Protein AF-A0A7C3I4Q6-F1 (afdb_monomer_lite)

Structure (mmCIF, N/CA/C/O backbone):
data_AF-A0A7C3I4Q6-F1
#
_entry.id   AF-A0A7C3I4Q6-F1
#
loop_
_atom_site.group_PDB
_atom_site.id
_atom_site.type_symbol
_atom_site.label_atom_id
_atom_site.label_alt_id
_atom_site.label_comp_id
_atom_site.label_asym_id
_atom_site.label_entity_id
_atom_site.label_seq_id
_atom_site.pdbx_PDB_ins_code
_atom_site.Cartn_x
_atom_site.Cartn_y
_atom_site.Cartn_z
_atom_site.occupancy
_atom_site.B_iso_or_equiv
_atom_site.auth_seq_id
_atom_site.auth_comp_id
_atom_site.auth_asym_id
_atom_site.auth_atom_id
_atom_site.pdbx_PDB_model_num
ATOM 1 N N . MET A 1 1 ? 21.637 6.374 0.692 1.00 53.19 1 MET A N 1
ATOM 2 C CA . MET A 1 1 ? 21.088 5.065 1.107 1.00 53.19 1 MET A CA 1
ATOM 3 C C . MET A 1 1 ? 21.308 4.094 -0.036 1.00 53.19 1 MET A C 1
ATOM 5 O O . MET A 1 1 ? 20.921 4.425 -1.148 1.00 53.19 1 MET A O 1
ATOM 9 N N . VAL A 1 2 ? 21.976 2.970 0.220 1.00 73.06 2 VAL A N 1
ATOM 10 C CA . VAL A 1 2 ? 22.153 1.880 -0.754 1.00 73.06 2 VAL A CA 1
ATOM 11 C C . VAL A 1 2 ? 20.899 1.008 -0.700 1.00 73.06 2 VAL A C 1
ATOM 13 O O . VAL A 1 2 ? 20.390 0.753 0.394 1.00 73.06 2 VAL A O 1
ATOM 16 N N . LEU A 1 3 ? 20.356 0.619 -1.853 1.00 72.69 3 LEU A N 1
ATOM 17 C CA . LEU A 1 3 ? 19.207 -0.282 -1.891 1.00 72.69 3 LEU A CA 1
ATOM 18 C C . LEU A 1 3 ? 19.670 -1.702 -1.532 1.00 72.69 3 LEU A C 1
ATOM 20 O O . LEU A 1 3 ? 20.772 -2.095 -1.902 1.00 72.69 3 LEU A O 1
ATOM 24 N N . PRO A 1 4 ? 18.854 -2.500 -0.828 1.00 87.88 4 PRO A N 1
ATOM 25 C CA . PRO A 1 4 ? 19.130 -3.923 -0.683 1.00 87.88 4 PRO A CA 1
ATOM 26 C C . PRO A 1 4 ? 19.320 -4.573 -2.061 1.00 87.88 4 PRO A C 1
ATOM 28 O O . PRO A 1 4 ? 18.541 -4.309 -2.975 1.00 87.88 4 PRO A O 1
ATOM 31 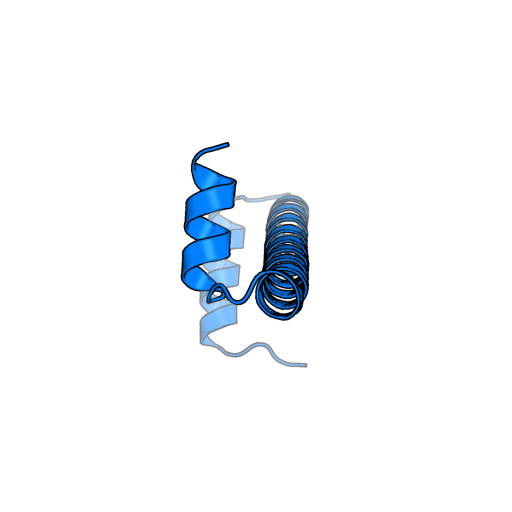N N . THR A 1 5 ? 20.301 -5.464 -2.199 1.00 81.38 5 THR A N 1
ATOM 32 C CA . THR A 1 5 ? 20.668 -6.110 -3.478 1.00 81.38 5 THR A CA 1
ATOM 33 C C . THR A 1 5 ? 19.496 -6.810 -4.174 1.00 81.38 5 THR A C 1
ATOM 35 O O . THR A 1 5 ? 19.423 -6.860 -5.400 1.00 81.38 5 THR A O 1
ATOM 38 N N . THR A 1 6 ? 18.529 -7.320 -3.409 1.00 84.12 6 THR A N 1
ATOM 39 C CA . THR A 1 6 ? 17.281 -7.885 -3.943 1.00 84.12 6 THR A CA 1
ATOM 40 C C . THR A 1 6 ? 16.429 -6.834 -4.659 1.00 84.12 6 THR A C 1
ATOM 42 O O . THR A 1 6 ? 15.914 -7.091 -5.742 1.00 84.12 6 THR A O 1
ATOM 45 N N . LEU A 1 7 ? 16.304 -5.638 -4.079 1.00 86.19 7 LEU A N 1
ATOM 46 C CA . LEU A 1 7 ? 15.558 -4.528 -4.672 1.00 86.19 7 LEU A CA 1
ATOM 47 C C . LEU A 1 7 ? 16.264 -3.966 -5.906 1.00 86.19 7 LEU A C 1
ATOM 49 O O . LEU A 1 7 ? 15.591 -3.534 -6.835 1.00 86.19 7 LEU A O 1
ATOM 53 N N . GLU A 1 8 ? 17.597 -3.994 -5.939 1.00 87.75 8 GLU A N 1
ATOM 54 C CA . GLU A 1 8 ? 18.369 -3.578 -7.113 1.00 87.75 8 GLU A CA 1
ATOM 55 C C . GLU A 1 8 ? 18.075 -4.471 -8.322 1.00 87.75 8 GLU A C 1
ATOM 57 O O . GLU A 1 8 ? 17.741 -3.953 -9.386 1.00 87.75 8 GLU A O 1
ATOM 62 N N . LYS A 1 9 ? 18.083 -5.799 -8.141 1.00 90.19 9 LYS A N 1
ATOM 63 C CA . LYS A 1 9 ? 17.759 -6.760 -9.210 1.00 90.19 9 LYS A CA 1
ATOM 64 C C . LYS A 1 9 ? 16.331 -6.609 -9.730 1.00 90.19 9 LYS A C 1
ATOM 66 O O . LYS A 1 9 ? 16.097 -6.652 -10.935 1.00 90.19 9 LYS A O 1
ATOM 71 N N . GLU A 1 10 ? 15.368 -6.419 -8.833 1.00 90.88 10 GLU A N 1
ATOM 72 C CA . GLU A 1 10 ? 13.972 -6.190 -9.224 1.00 90.88 10 GLU A CA 1
ATOM 73 C C . GLU A 1 10 ? 13.800 -4.848 -9.948 1.00 90.88 10 GLU A C 1
ATOM 75 O O . GLU A 1 10 ? 13.060 -4.749 -10.927 1.00 90.88 10 GLU A O 1
ATOM 80 N N . LEU A 1 11 ? 14.539 -3.817 -9.529 1.00 90.25 11 LEU A N 1
ATOM 81 C CA . LEU A 1 11 ? 14.544 -2.525 -10.202 1.00 90.25 11 LEU A CA 1
ATOM 82 C C . LEU A 1 11 ? 15.175 -2.605 -11.597 1.00 90.25 11 LEU A C 1
ATOM 84 O O . LEU A 1 11 ? 14.692 -1.944 -12.512 1.00 90.25 11 LEU A O 1
ATOM 88 N N . GLU A 1 12 ? 16.233 -3.393 -11.783 1.00 91.56 12 GLU A N 1
ATOM 89 C CA . GLU A 1 12 ? 16.829 -3.649 -13.099 1.00 91.56 12 GLU A CA 1
ATOM 90 C C . GLU A 1 12 ? 15.858 -4.367 -14.034 1.00 91.56 12 GLU A C 1
ATOM 92 O O . GLU A 1 12 ? 15.600 -3.868 -15.127 1.00 91.56 12 GLU A O 1
ATOM 97 N N . ARG A 1 13 ? 15.205 -5.438 -13.569 1.00 92.62 13 ARG A N 1
ATOM 98 C CA . ARG A 1 13 ? 14.139 -6.118 -14.328 1.00 92.62 13 ARG A CA 1
ATOM 99 C C . ARG A 1 13 ? 13.017 -5.160 -14.719 1.00 92.62 13 ARG A C 1
ATOM 101 O O . ARG A 1 13 ? 12.523 -5.188 -15.843 1.00 92.62 13 ARG A O 1
ATOM 108 N N . PHE A 1 14 ? 12.628 -4.275 -13.803 1.00 92.31 14 PHE A N 1
ATOM 109 C CA . PHE A 1 14 ? 11.618 -3.257 -14.071 1.00 92.31 14 PHE A CA 1
ATOM 110 C C . PHE A 1 14 ? 12.092 -2.239 -15.122 1.00 92.31 14 PHE A C 1
ATOM 112 O O . PHE A 1 14 ? 11.332 -1.861 -16.012 1.00 92.31 14 PHE A O 1
ATOM 119 N N . LYS A 1 15 ? 13.354 -1.801 -15.060 1.00 93.81 15 LYS A N 1
ATOM 120 C CA . LYS A 1 15 ? 13.948 -0.911 -16.070 1.00 93.81 15 LYS A CA 1
ATOM 121 C C . LYS A 1 15 ? 13.944 -1.553 -17.454 1.00 93.81 15 LYS A C 1
ATOM 123 O O . LYS A 1 15 ? 13.573 -0.884 -18.414 1.00 93.81 15 LYS A O 1
ATOM 128 N N . GLU A 1 16 ? 14.323 -2.824 -17.548 1.00 93.88 16 GLU A N 1
ATOM 129 C CA . GLU A 1 16 ? 14.339 -3.576 -18.806 1.00 93.88 16 GLU A CA 1
ATOM 130 C C . GLU A 1 16 ? 12.929 -3.759 -19.380 1.00 93.88 16 GLU A C 1
ATOM 132 O O . GLU A 1 16 ? 12.716 -3.524 -20.567 1.00 93.88 16 GLU A O 1
ATOM 137 N N . ALA A 1 17 ? 11.948 -4.097 -18.538 1.00 93.12 17 ALA A N 1
ATOM 138 C CA . ALA A 1 17 ? 10.573 -4.350 -18.969 1.00 93.12 17 ALA A CA 1
ATOM 139 C C . ALA A 1 17 ? 9.849 -3.102 -19.506 1.00 93.12 17 ALA A C 1
ATOM 141 O O . ALA A 1 17 ? 9.038 -3.205 -20.424 1.00 93.12 17 ALA A O 1
ATOM 142 N N . TYR A 1 18 ? 10.112 -1.926 -18.927 1.00 90.81 18 TYR A N 1
ATOM 143 C CA . TYR A 1 18 ? 9.403 -0.684 -19.268 1.00 90.81 18 TYR A CA 1
ATOM 144 C C . TYR A 1 18 ? 10.235 0.298 -20.102 1.00 90.81 18 TYR A C 1
ATOM 146 O O . TYR A 1 18 ? 9.693 1.289 -20.594 1.00 90.81 18 TYR A O 1
ATOM 154 N N . GLY A 1 19 ? 11.535 0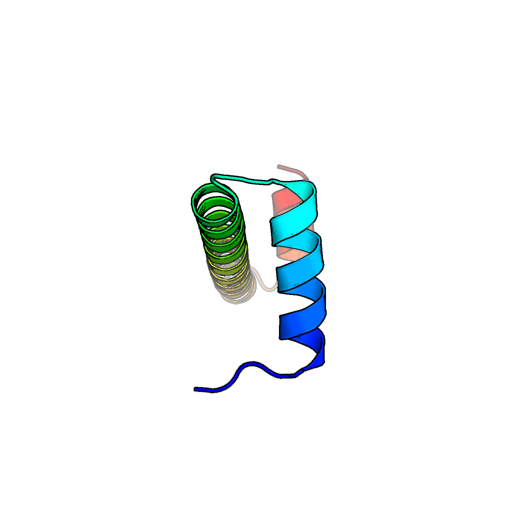.040 -20.268 1.00 91.25 19 GLY A N 1
ATOM 155 C CA . GLY A 1 19 ? 12.424 0.817 -21.123 1.00 91.25 19 GLY A CA 1
ATOM 156 C C . GLY A 1 19 ? 12.526 2.305 -20.743 1.00 91.25 19 GLY A C 1
ATOM 157 O O . GLY A 1 19 ? 12.347 2.693 -19.579 1.00 91.25 19 GLY A O 1
ATOM 158 N N . PRO A 1 20 ? 12.845 3.183 -21.713 1.00 89.81 20 PRO A N 1
ATOM 159 C CA . PRO A 1 20 ? 12.918 4.623 -21.490 1.00 89.81 20 PRO A CA 1
ATOM 160 C C . PRO A 1 20 ? 11.582 5.172 -20.967 1.00 89.81 20 PRO A C 1
ATOM 162 O O . PRO A 1 20 ? 10.559 5.109 -21.638 1.00 89.81 20 PRO A O 1
ATOM 165 N N . GLY A 1 21 ? 11.589 5.731 -19.754 1.00 88.62 21 GLY A N 1
ATOM 166 C CA . GLY A 1 21 ? 10.372 6.213 -19.087 1.00 88.62 21 GLY A CA 1
ATOM 167 C C . GLY A 1 21 ? 9.890 5.351 -17.917 1.00 88.62 21 GLY A C 1
ATOM 168 O O . GLY A 1 21 ? 8.960 5.769 -17.224 1.00 88.62 21 GLY A O 1
ATOM 169 N N . TRP A 1 22 ? 10.566 4.232 -17.616 1.00 93.88 22 TRP A N 1
ATOM 170 C CA . TRP A 1 22 ? 10.297 3.384 -16.442 1.00 93.88 22 TRP A CA 1
ATOM 171 C C . TRP A 1 22 ? 10.139 4.190 -15.141 1.00 93.88 22 TRP A C 1
ATOM 173 O O . TRP A 1 22 ? 9.296 3.874 -14.307 1.00 93.88 22 TRP A O 1
ATOM 183 N N . TYR A 1 23 ? 10.892 5.283 -14.979 1.00 91.94 23 TYR A N 1
ATOM 184 C CA . TYR A 1 23 ? 10.849 6.123 -13.781 1.00 91.94 23 TYR A CA 1
ATOM 185 C C . TYR A 1 23 ? 9.480 6.785 -13.559 1.00 91.94 23 TYR A C 1
ATOM 187 O O . TYR A 1 23 ? 9.034 6.902 -12.417 1.00 91.94 23 TYR A O 1
ATOM 195 N N . LYS A 1 24 ? 8.789 7.205 -14.633 1.00 92.69 24 LYS A N 1
ATOM 196 C CA . LYS A 1 24 ? 7.437 7.779 -14.533 1.00 92.69 24 LYS A CA 1
ATOM 197 C C . LYS A 1 24 ? 6.465 6.707 -14.068 1.00 92.69 24 LYS A C 1
ATOM 199 O O . LYS A 1 24 ? 5.713 6.936 -13.126 1.00 92.69 24 LYS A O 1
ATOM 204 N N . ARG A 1 25 ? 6.558 5.519 -14.670 1.00 91.06 25 ARG A N 1
ATOM 205 C CA . ARG A 1 25 ? 5.704 4.379 -14.340 1.00 91.06 25 ARG A CA 1
ATOM 206 C C . ARG A 1 25 ? 5.907 3.907 -12.904 1.00 91.06 25 ARG A C 1
ATOM 208 O O . ARG A 1 25 ? 4.935 3.706 -12.184 1.00 91.06 25 ARG A O 1
ATOM 215 N N . LEU A 1 26 ? 7.157 3.802 -12.457 1.00 92.94 26 LEU A N 1
ATOM 216 C CA . LEU A 1 26 ? 7.470 3.455 -11.074 1.00 92.94 26 LEU A CA 1
ATOM 217 C C . LEU A 1 26 ? 6.898 4.493 -10.103 1.00 92.94 26 LEU A C 1
ATOM 219 O O . LEU A 1 26 ? 6.302 4.135 -9.092 1.00 92.94 26 LEU A O 1
ATOM 223 N N . ARG A 1 27 ? 7.033 5.786 -10.420 1.00 92.69 27 ARG A N 1
ATOM 224 C CA . ARG A 1 27 ? 6.489 6.865 -9.589 1.00 92.69 27 ARG A CA 1
ATOM 225 C C . ARG A 1 27 ? 4.964 6.813 -9.493 1.00 92.69 27 ARG A C 1
ATOM 227 O O . ARG A 1 27 ? 4.428 7.063 -8.417 1.00 92.69 27 ARG A O 1
ATOM 234 N N . GLU A 1 28 ? 4.276 6.503 -10.588 1.00 93.75 28 GLU A N 1
ATOM 235 C CA . GLU A 1 28 ? 2.825 6.288 -10.590 1.00 93.75 28 GLU A CA 1
ATOM 236 C C . GLU A 1 28 ? 2.442 5.116 -9.688 1.00 93.75 28 GLU A C 1
ATOM 238 O O . GLU A 1 28 ? 1.613 5.291 -8.801 1.00 93.75 28 GLU A O 1
ATOM 243 N N . ILE A 1 29 ? 3.103 3.964 -9.841 1.00 91.06 29 ILE A N 1
ATOM 244 C CA . ILE A 1 29 ? 2.848 2.772 -9.017 1.00 91.06 29 ILE A CA 1
ATOM 245 C C . ILE A 1 29 ? 3.051 3.084 -7.532 1.00 91.06 29 ILE A C 1
ATOM 247 O O . ILE A 1 29 ? 2.178 2.801 -6.717 1.00 91.06 29 ILE A O 1
ATOM 251 N N . LEU A 1 30 ? 4.166 3.726 -7.175 1.00 91.06 30 LEU A N 1
ATOM 252 C CA . LEU A 1 30 ? 4.450 4.102 -5.789 1.00 91.06 30 LEU A CA 1
ATOM 253 C C . LEU A 1 30 ? 3.421 5.091 -5.233 1.00 91.06 30 LEU A C 1
ATOM 255 O O . LEU A 1 30 ? 3.046 5.001 -4.065 1.00 91.06 30 LEU A O 1
ATOM 259 N N . ARG A 1 31 ? 2.946 6.034 -6.055 1.00 93.69 31 ARG A N 1
ATOM 260 C CA . ARG A 1 31 ? 1.899 6.981 -5.654 1.00 93.69 31 ARG A CA 1
ATOM 261 C C . ARG A 1 31 ? 0.572 6.267 -5.410 1.00 93.69 31 ARG A C 1
ATOM 263 O O . ARG A 1 31 ? -0.084 6.571 -4.418 1.00 93.69 31 ARG A O 1
ATOM 270 N N . GLU A 1 32 ? 0.179 5.349 -6.284 1.00 93.62 32 GLU A N 1
ATOM 271 C CA . GLU A 1 32 ? -1.055 4.580 -6.110 1.00 93.62 32 GLU A CA 1
ATOM 272 C C . GLU A 1 32 ? -0.978 3.661 -4.889 1.00 93.62 32 GLU A C 1
ATOM 274 O O . GLU A 1 32 ? -1.921 3.607 -4.104 1.00 93.6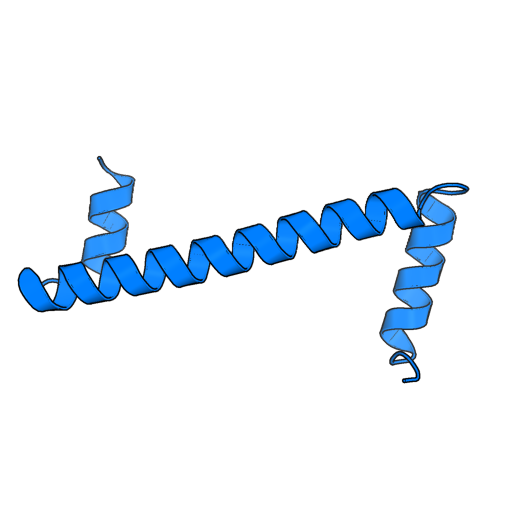2 32 GLU A O 1
ATOM 279 N N . GLU A 1 33 ? 0.169 3.033 -4.646 1.00 91.81 33 GLU A N 1
ATOM 280 C CA . GLU A 1 33 ? 0.384 2.218 -3.451 1.00 91.81 33 GLU A CA 1
ATOM 281 C C . GLU A 1 33 ? 0.318 3.058 -2.166 1.00 91.81 33 GLU A C 1
ATOM 283 O O . GLU A 1 33 ? -0.331 2.677 -1.190 1.00 91.81 33 GLU A O 1
ATOM 288 N N . ALA A 1 34 ? 0.915 4.253 -2.168 1.00 89.38 34 ALA A N 1
ATOM 289 C CA . ALA A 1 34 ? 0.818 5.178 -1.043 1.00 89.38 34 ALA A CA 1
ATOM 290 C C . ALA A 1 34 ? -0.632 5.625 -0.784 1.00 89.38 34 ALA A C 1
ATOM 292 O O . ALA A 1 34 ? -1.065 5.675 0.368 1.00 89.38 34 ALA A O 1
ATOM 293 N N . LYS A 1 35 ? -1.402 5.909 -1.844 1.00 92.38 35 LYS A N 1
ATOM 294 C CA . LYS A 1 35 ? -2.831 6.234 -1.731 1.00 92.38 35 LYS A CA 1
ATOM 295 C C . LYS A 1 35 ? -3.632 5.067 -1.160 1.00 92.38 35 LYS A C 1
ATOM 297 O O . LYS A 1 35 ? -4.423 5.290 -0.252 1.00 92.38 35 LYS A O 1
ATOM 302 N N . ARG A 1 36 ? -3.409 3.840 -1.644 1.00 91.06 36 ARG A N 1
ATOM 303 C CA . ARG A 1 36 ? -4.072 2.626 -1.134 1.00 91.06 36 ARG A CA 1
ATOM 304 C C . ARG A 1 36 ? -3.806 2.425 0.351 1.00 91.06 36 ARG A C 1
ATOM 306 O O . ARG A 1 36 ? -4.744 2.214 1.110 1.00 91.06 36 ARG A O 1
ATOM 313 N N . LYS A 1 37 ? -2.550 2.571 0.783 1.00 90.75 37 LYS A N 1
ATOM 314 C CA . LYS A 1 37 ? -2.188 2.487 2.205 1.00 90.75 37 LYS A CA 1
ATOM 315 C C . LYS A 1 37 ? -2.860 3.572 3.040 1.00 90.75 37 LYS A C 1
ATOM 317 O O . LYS A 1 37 ? -3.370 3.272 4.113 1.00 90.75 37 LYS A O 1
ATOM 322 N N . LYS A 1 38 ? -2.903 4.814 2.548 1.00 91.31 38 LYS A N 1
ATOM 323 C CA . LYS A 1 38 ? -3.610 5.912 3.225 1.00 91.31 38 LYS A CA 1
ATOM 324 C C . LYS A 1 38 ? -5.105 5.615 3.362 1.00 91.31 38 LYS A C 1
ATOM 326 O O . LYS A 1 38 ? -5.633 5.721 4.460 1.00 91.31 38 LYS A O 1
ATOM 331 N N . ALA A 1 39 ? -5.750 5.174 2.284 1.00 88.31 39 ALA A N 1
ATOM 332 C CA . ALA A 1 39 ? -7.163 4.810 2.289 1.00 88.31 39 ALA A CA 1
ATOM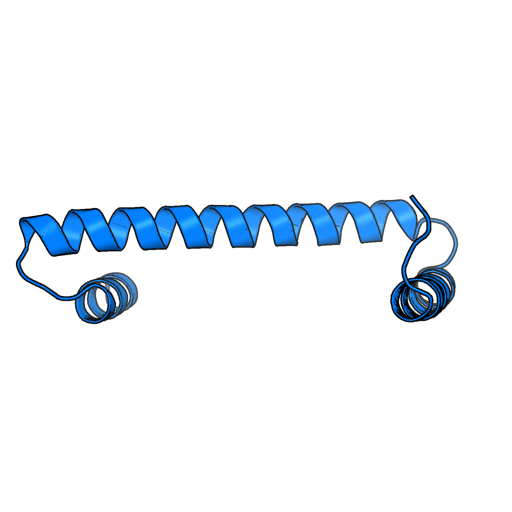 333 C C . ALA A 1 39 ? -7.459 3.651 3.255 1.00 88.31 39 ALA A C 1
ATOM 335 O O . ALA A 1 39 ? -8.437 3.704 3.991 1.00 88.31 39 ALA A O 1
ATOM 336 N N . ALA A 1 40 ? -6.591 2.635 3.314 1.00 87.81 40 ALA A N 1
ATOM 337 C CA . ALA A 1 40 ? -6.725 1.534 4.266 1.00 87.81 40 ALA A CA 1
ATOM 338 C C . ALA A 1 40 ? -6.622 2.007 5.728 1.00 87.81 40 ALA A C 1
ATOM 340 O O . ALA A 1 40 ? -7.398 1.567 6.573 1.00 87.81 40 ALA A O 1
ATOM 341 N N . LEU A 1 41 ? -5.701 2.932 6.026 1.00 92.00 41 LEU A N 1
ATOM 342 C CA . LEU A 1 41 ? -5.578 3.524 7.363 1.00 92.00 41 LEU A CA 1
ATOM 343 C C . LEU A 1 41 ? -6.818 4.343 7.741 1.00 92.00 41 LEU A C 1
ATOM 345 O O . LEU A 1 41 ? -7.311 4.214 8.859 1.00 92.00 41 LEU A O 1
ATOM 349 N N . GLU A 1 42 ? -7.333 5.148 6.812 1.00 91.31 42 GLU A N 1
ATOM 350 C CA . GLU A 1 42 ? -8.548 5.945 7.014 1.00 91.31 42 GLU A CA 1
ATOM 351 C C . GLU A 1 42 ? -9.778 5.048 7.217 1.00 91.31 42 GLU A C 1
ATOM 353 O O . GLU A 1 42 ? -10.569 5.288 8.128 1.00 91.31 42 GLU A O 1
ATOM 358 N N . ALA A 1 43 ? -9.907 3.970 6.437 1.00 87.00 43 ALA A N 1
ATOM 359 C CA . ALA A 1 43 ? -10.972 2.983 6.599 1.00 87.00 43 ALA A CA 1
ATOM 360 C C . ALA A 1 43 ? -10.896 2.275 7.962 1.00 87.00 43 ALA A C 1
ATOM 362 O O . ALA A 1 43 ? -11.908 2.146 8.646 1.00 87.00 43 ALA A O 1
ATOM 363 N N . ALA A 1 44 ? -9.698 1.878 8.402 1.00 87.56 44 ALA A N 1
ATOM 364 C CA . ALA A 1 44 ? -9.499 1.274 9.719 1.00 87.56 44 ALA A CA 1
ATOM 365 C C . ALA A 1 44 ? -9.777 2.261 10.869 1.00 87.56 44 ALA A C 1
ATOM 367 O O . ALA A 1 44 ? -10.269 1.883 11.930 1.00 87.56 44 ALA A O 1
ATOM 368 N N . GLU A 1 45 ? -9.458 3.546 10.700 1.00 91.38 45 GLU A N 1
ATOM 369 C CA . GLU A 1 45 ? -9.816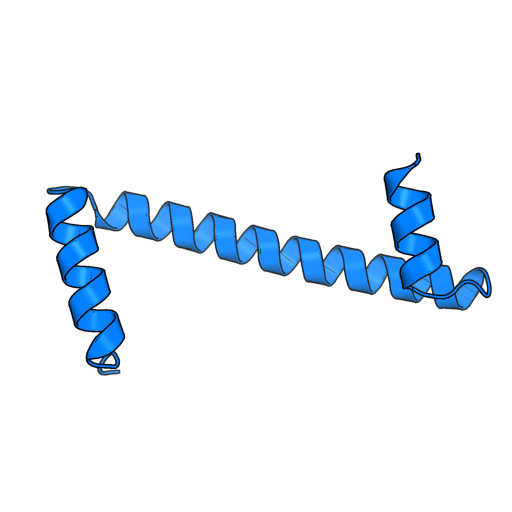 4.576 11.678 1.00 91.38 45 GLU A CA 1
ATOM 370 C C . GLU A 1 45 ? -11.331 4.796 11.748 1.00 91.38 45 GLU A C 1
ATOM 372 O O . GLU A 1 45 ? -11.891 4.875 12.844 1.00 91.38 45 GLU A O 1
ATOM 377 N N . LEU A 1 46 ? -12.008 4.840 10.600 1.00 88.38 46 LEU A N 1
ATOM 378 C CA . LEU A 1 46 ? -13.462 4.932 10.539 1.00 88.38 46 LEU A CA 1
ATOM 379 C C . LEU A 1 46 ? -14.123 3.724 11.217 1.00 88.38 46 LEU A C 1
ATOM 381 O O . LEU A 1 46 ? -15.003 3.908 12.059 1.00 88.38 46 LEU A O 1
ATOM 385 N N . ALA A 1 47 ? -13.657 2.509 10.914 1.00 86.56 47 ALA A N 1
ATOM 386 C CA . ALA A 1 47 ? -14.171 1.280 11.511 1.00 86.56 47 ALA A CA 1
ATOM 387 C C . ALA A 1 47 ? -14.048 1.290 13.041 1.00 86.56 47 ALA A C 1
ATOM 389 O O . ALA A 1 47 ? -15.015 0.989 13.740 1.00 86.56 47 ALA A O 1
ATOM 390 N N . ARG A 1 48 ? -12.906 1.747 13.569 1.00 87.88 48 ARG A N 1
ATOM 391 C CA . ARG A 1 48 ? -12.685 1.928 15.013 1.00 87.88 48 ARG A CA 1
ATOM 392 C C . ARG A 1 48 ? -13.660 2.907 15.655 1.00 87.88 48 ARG A C 1
ATOM 394 O O . ARG A 1 48 ? -14.204 2.623 16.719 1.00 87.88 48 ARG A O 1
ATOM 401 N N . ARG A 1 49 ? -13.908 4.055 15.019 1.00 89.75 49 ARG A N 1
ATOM 402 C CA . ARG A 1 49 ? -14.849 5.066 15.535 1.00 89.75 49 ARG A CA 1
ATOM 403 C C . ARG A 1 49 ? -16.288 4.549 15.561 1.00 89.75 49 ARG A C 1
ATOM 405 O O . ARG A 1 49 ? -17.017 4.804 16.518 1.00 89.75 49 ARG A O 1
ATOM 412 N N . ILE A 1 50 ? -16.692 3.807 14.532 1.00 87.06 50 ILE A N 1
ATOM 413 C CA . ILE A 1 50 ? -18.021 3.191 14.479 1.00 87.06 50 ILE A CA 1
ATOM 414 C C . ILE A 1 50 ? -18.119 2.082 15.528 1.00 87.06 50 ILE A C 1
ATOM 416 O O . ILE A 1 50 ? -19.085 2.050 16.281 1.00 87.06 50 ILE A O 1
ATOM 420 N N . SER A 1 51 ? -17.109 1.219 15.644 1.00 87.44 51 SER A N 1
ATOM 421 C CA . SER A 1 51 ? -17.052 0.162 16.661 1.00 87.44 51 SER A CA 1
ATOM 422 C C . SER A 1 51 ? -17.221 0.734 18.075 1.00 87.44 51 SER A C 1
ATOM 424 O O . SER A 1 51 ? -18.094 0.297 18.826 1.00 87.44 51 SER A O 1
ATOM 426 N N . ALA A 1 52 ? -16.497 1.813 18.391 1.00 86.12 52 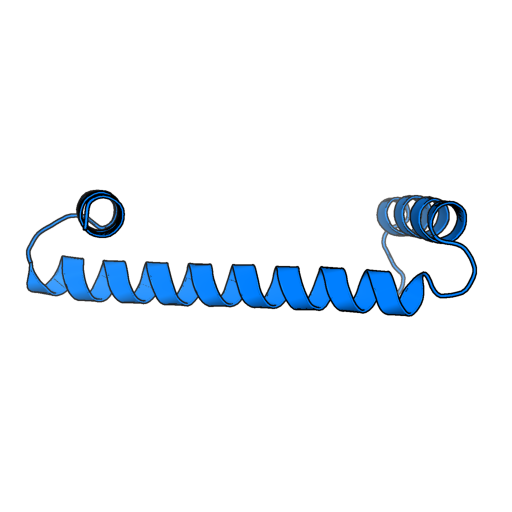ALA A N 1
ATOM 427 C CA . ALA A 1 52 ? -16.573 2.490 19.684 1.00 86.12 52 ALA A CA 1
ATOM 428 C C . ALA A 1 52 ? -17.959 3.077 20.019 1.00 86.12 52 ALA A C 1
ATOM 430 O O . ALA A 1 52 ? -18.272 3.263 21.192 1.00 86.12 52 ALA A O 1
ATOM 431 N N . THR A 1 53 ? -18.782 3.390 19.014 1.00 89.25 53 THR A N 1
ATOM 432 C CA . THR A 1 53 ? -20.104 4.015 19.206 1.00 89.25 53 THR A CA 1
ATOM 433 C C . THR A 1 53 ? -21.272 3.043 19.038 1.00 89.25 53 THR A C 1
ATOM 435 O O . THR A 1 53 ? -22.339 3.279 19.596 1.00 89.25 53 THR A O 1
ATOM 438 N N . SER A 1 54 ? -21.080 1.949 18.299 1.00 83.88 54 SER A N 1
ATOM 439 C CA . SER A 1 54 ? -22.125 0.971 17.962 1.00 83.88 54 SER A CA 1
ATOM 440 C C . SER A 1 54 ? -22.076 -0.311 18.794 1.00 83.88 54 SER A C 1
ATOM 442 O O . SER A 1 54 ? -23.033 -1.080 18.767 1.00 83.88 54 SER A O 1
ATOM 444 N N . GLY A 1 55 ? -20.978 -0.566 19.517 1.00 83.56 55 GLY A N 1
ATOM 445 C CA . GLY A 1 55 ? -20.762 -1.828 20.233 1.00 83.56 55 GLY A CA 1
ATOM 446 C C . GLY A 1 55 ? -20.439 -3.017 19.319 1.00 83.56 55 GLY A C 1
ATOM 447 O O . GLY A 1 55 ? -20.297 -4.133 19.812 1.00 83.56 55 GLY A O 1
ATOM 448 N N . LEU A 1 56 ? -20.311 -2.785 18.007 1.00 85.38 56 LEU A N 1
ATOM 449 C CA . LEU A 1 56 ? -19.867 -3.771 17.022 1.00 85.38 56 LEU A CA 1
ATOM 450 C C . LEU A 1 56 ? -18.345 -3.906 17.042 1.00 85.38 56 LEU A C 1
ATOM 452 O O . LEU A 1 56 ? -17.632 -2.957 17.364 1.00 85.38 56 LEU A O 1
ATOM 456 N N . THR A 1 57 ? -17.828 -5.057 16.632 1.00 86.38 57 THR A N 1
ATOM 457 C CA . THR A 1 57 ? -16.395 -5.242 16.366 1.00 86.38 57 THR A CA 1
ATOM 458 C C . THR A 1 57 ? -15.982 -4.574 15.049 1.00 86.38 57 THR A C 1
ATOM 460 O O . THR A 1 57 ? -16.807 -4.364 14.159 1.00 86.38 57 THR A O 1
ATOM 463 N N . GLU A 1 58 ? -14.694 -4.246 14.883 1.00 80.12 58 GLU A N 1
ATOM 464 C CA . GLU A 1 58 ? -14.182 -3.655 13.630 1.00 80.12 58 GLU A CA 1
ATOM 465 C C . GLU A 1 58 ? -14.529 -4.508 12.396 1.00 80.12 58 GLU A C 1
ATOM 467 O O . GLU A 1 58 ? -14.904 -3.967 11.357 1.00 80.12 58 GLU A O 1
ATOM 472 N N . GLU A 1 59 ? -14.466 -5.838 12.514 1.00 83.50 59 GLU A N 1
ATOM 473 C CA . GLU A 1 59 ? -14.778 -6.763 11.419 1.00 83.50 59 GLU A CA 1
ATOM 474 C C . GLU A 1 59 ? -16.268 -6.730 11.033 1.00 83.50 59 GLU A C 1
ATOM 476 O O . GLU A 1 59 ? -16.612 -6.756 9.850 1.00 83.50 59 GLU A O 1
ATOM 481 N N . GLU A 1 60 ? -17.167 -6.611 12.012 1.00 84.75 60 GLU A N 1
ATOM 482 C CA . GLU A 1 60 ? -18.607 -6.460 11.768 1.00 84.75 60 GLU A CA 1
ATOM 483 C C . GLU A 1 60 ? -18.937 -5.119 11.110 1.00 84.75 60 GLU A C 1
ATOM 485 O O . GLU A 1 60 ? -19.795 -5.058 10.223 1.00 84.75 60 GLU A O 1
ATOM 490 N N . VAL A 1 61 ? -18.224 -4.053 11.486 1.00 84.06 61 VAL A N 1
ATOM 491 C CA . VAL A 1 61 ? -18.349 -2.747 10.832 1.00 84.06 61 VAL A CA 1
ATOM 492 C C . VAL A 1 61 ? -17.924 -2.837 9.368 1.00 84.06 61 VAL A C 1
ATOM 494 O O . VAL A 1 61 ? -18.678 -2.400 8.499 1.00 84.06 61 VAL A O 1
ATOM 497 N N . PHE A 1 62 ? -16.775 -3.453 9.072 1.00 83.69 62 PHE A N 1
ATOM 498 C CA . PHE A 1 62 ? -16.316 -3.639 7.691 1.00 83.69 62 PHE A CA 1
ATOM 499 C C . PHE A 1 62 ? -17.332 -4.416 6.846 1.00 83.69 62 PHE A C 1
ATOM 501 O O . PHE A 1 62 ? -17.728 -3.936 5.785 1.00 83.69 62 PHE A O 1
ATOM 508 N N . ARG A 1 63 ? -17.846 -5.547 7.346 1.00 84.25 63 ARG A N 1
ATOM 509 C CA . ARG A 1 63 ? -18.866 -6.340 6.633 1.00 84.25 63 ARG A CA 1
ATOM 510 C C . ARG A 1 63 ? -20.174 -5.583 6.403 1.00 84.25 63 ARG A C 1
ATOM 512 O O . ARG A 1 63 ? -20.886 -5.871 5.444 1.00 84.25 63 ARG A O 1
ATOM 519 N N . THR A 1 64 ? -20.526 -4.661 7.296 1.00 81.56 64 THR A N 1
ATOM 520 C CA . THR A 1 64 ? -21.737 -3.837 7.166 1.00 81.56 64 THR A CA 1
ATOM 521 C C . THR A 1 64 ? -21.551 -2.754 6.105 1.00 81.56 64 THR A C 1
ATOM 523 O O . THR A 1 64 ? -22.445 -2.537 5.286 1.00 81.56 64 THR A O 1
ATOM 526 N N . LEU A 1 65 ? -20.374 -2.122 6.078 1.00 78.38 65 LEU A N 1
ATOM 527 C CA . LEU A 1 65 ? -20.009 -1.135 5.062 1.00 78.38 65 LEU A CA 1
ATOM 528 C C . LEU A 1 65 ? -19.883 -1.757 3.663 1.00 78.38 65 LEU A C 1
ATOM 530 O O . LEU A 1 65 ? -20.259 -1.112 2.697 1.00 78.38 65 LEU A O 1
ATOM 534 N N . GLU A 1 66 ? -19.416 -3.003 3.540 1.00 76.19 66 GLU A N 1
ATOM 535 C CA . GLU A 1 66 ? -19.341 -3.708 2.245 1.00 76.19 66 GLU A CA 1
ATOM 536 C C . GLU A 1 66 ? -20.712 -4.096 1.662 1.00 76.19 66 GLU A C 1
ATOM 538 O O . GLU A 1 66 ? -20.823 -4.348 0.464 1.00 76.19 66 GLU A O 1
ATOM 543 N N . LYS A 1 67 ? -21.753 -4.182 2.499 1.00 67.25 67 LYS A N 1
ATOM 544 C CA . LYS A 1 67 ? -23.118 -4.555 2.090 1.00 67.25 67 LYS A CA 1
ATOM 545 C C . LYS A 1 67 ? -24.027 -3.360 1.774 1.00 67.25 67 LYS A C 1
ATOM 547 O O . LYS A 1 67 ? -25.147 -3.595 1.320 1.00 67.25 67 LYS A O 1
ATOM 552 N N . SER A 1 68 ? -23.586 -2.135 2.065 1.00 55.25 68 SER A N 1
ATOM 553 C CA . SER A 1 68 ? -24.353 -0.888 1.888 1.00 55.25 68 SER A CA 1
ATOM 554 C C . SER A 1 68 ? -23.960 -0.176 0.599 1.00 55.25 68 SER A C 1
ATOM 556 O O . SER A 1 68 ? -24.867 0.403 -0.036 1.00 55.25 68 SER A O 1
#

pLDDT: mean 86.86, std 7.81, range [53.19, 93.88]

Sequence (68 aa):
MVLPTTLEKELERFKEAYGPGWYKRLREILREEAKRKKAALEAAELARRISATSGLTEEEVFRTLEKS

Foldseek 3Di:
DDDDPVVVVVVVVQCVVVPPPSVVVVVVVVVVVVVVVVVVVVLQVVLVVCCVVVVDHSVVSVVVVVVD

Secondary structure (DSSP, 8-state):
-PPPHHHHHHHHHHHHHH-TTHHHHHHHHHHHHHHHHHHHHHHHHHHHHHHHHHS--HHHHHHHHHT-

Radius of gyration: 19.03 Å; chains: 1; bounding box: 46×16×42 Å

Organism: Meiothermus ruber (NCBI:txid277)